Protein AF-A0A3D3RHJ3-F1 (afdb_monomer_lite)

Sequence (134 aa):
MNAINKADESCYGAPELVHPKVKPYLVIFLTLLGCLLLMTVGIYFKYAPHNPVTELETATARIPLGISTAQADALMVTPPDAISQTRGTLMNSMTLLSADNSQSAQQGSVQLYSLRTWHRGDRHATVVIDQSDK

Structure (mmCIF, N/CA/C/O backbone):
data_AF-A0A3D3RHJ3-F1
#
_entry.id   AF-A0A3D3RHJ3-F1
#
loop_
_atom_site.group_PDB
_atom_site.id
_atom_site.type_symbol
_atom_site.label_atom_id
_atom_site.label_alt_id
_atom_site.label_comp_id
_atom_site.label_asym_id
_atom_site.label_entity_id
_atom_site.label_seq_id
_atom_site.pdbx_PDB_ins_code
_atom_site.Cartn_x
_atom_site.Cartn_y
_atom_site.Cartn_z
_atom_site.occupancy
_atom_site.B_iso_or_equiv
_atom_site.auth_seq_id
_atom_site.auth_comp_id
_atom_site.auth_asym_id
_atom_site.auth_atom_id
_atom_site.pdbx_PDB_model_num
ATOM 1 N N . MET A 1 1 ? 73.331 -21.998 -78.680 1.00 41.34 1 MET A N 1
ATOM 2 C CA . MET A 1 1 ? 74.546 -21.487 -78.008 1.00 41.34 1 MET A CA 1
ATOM 3 C C . MET A 1 1 ? 74.476 -19.972 -77.953 1.00 41.34 1 MET A C 1
ATOM 5 O O . MET A 1 1 ? 74.686 -19.342 -78.976 1.00 41.34 1 MET A O 1
ATOM 9 N N . ASN A 1 2 ? 74.103 -19.401 -76.807 1.00 37.19 2 ASN A N 1
ATOM 10 C CA . ASN A 1 2 ? 74.873 -18.347 -76.140 1.00 37.19 2 ASN A CA 1
ATOM 11 C C . ASN A 1 2 ? 74.251 -17.999 -74.787 1.00 37.19 2 ASN A C 1
ATOM 13 O O . ASN A 1 2 ? 73.105 -18.334 -74.507 1.00 37.19 2 ASN A O 1
ATOM 17 N N . ALA A 1 3 ? 75.115 -17.476 -73.932 1.00 44.12 3 ALA A N 1
ATOM 18 C CA . ALA A 1 3 ? 75.223 -17.809 -72.530 1.00 44.12 3 ALA A CA 1
ATOM 19 C C . ALA A 1 3 ? 74.259 -17.086 -71.579 1.00 44.12 3 ALA A C 1
ATOM 21 O O . ALA A 1 3 ? 73.738 -16.007 -71.838 1.00 44.12 3 ALA A O 1
ATOM 22 N N . ILE A 1 4 ? 74.120 -17.750 -70.438 1.00 49.25 4 ILE A N 1
ATOM 23 C CA . ILE A 1 4 ? 73.509 -17.370 -69.169 1.00 49.25 4 ILE A CA 1
ATOM 24 C C . ILE A 1 4 ? 74.119 -16.057 -68.655 1.00 49.25 4 ILE A C 1
ATOM 26 O O . ILE A 1 4 ? 75.340 -15.946 -68.591 1.00 49.25 4 ILE A O 1
ATOM 30 N N . ASN A 1 5 ? 73.281 -15.123 -68.197 1.00 48.38 5 ASN A N 1
ATOM 31 C CA . ASN A 1 5 ? 73.651 -14.179 -67.143 1.00 48.38 5 ASN A CA 1
ATOM 32 C C . ASN A 1 5 ? 72.478 -13.946 -66.188 1.00 48.38 5 ASN A C 1
ATOM 34 O O . ASN A 1 5 ? 71.308 -13.986 -66.557 1.00 48.38 5 ASN A O 1
ATOM 38 N N . LYS A 1 6 ? 72.864 -13.817 -64.927 1.00 43.28 6 LYS A N 1
ATOM 39 C CA . LYS A 1 6 ? 72.134 -14.079 -63.695 1.00 43.28 6 LYS A CA 1
ATOM 40 C C . LYS A 1 6 ? 71.770 -12.755 -63.020 1.00 43.28 6 LYS A C 1
ATOM 42 O O . LYS A 1 6 ? 72.629 -11.891 -62.959 1.00 43.28 6 LYS A O 1
ATOM 47 N N . ALA A 1 7 ? 70.553 -12.729 -62.466 1.00 47.47 7 ALA A N 1
ATOM 48 C CA . ALA A 1 7 ? 70.038 -11.927 -61.347 1.00 47.47 7 ALA A CA 1
ATOM 49 C C . ALA A 1 7 ? 70.144 -10.393 -61.415 1.00 47.47 7 ALA A C 1
ATOM 51 O O . ALA A 1 7 ? 71.240 -9.855 -61.445 1.00 47.47 7 ALA A O 1
ATOM 52 N N . ASP A 1 8 ? 69.004 -9.711 -61.273 1.00 40.84 8 ASP A N 1
ATOM 53 C CA . ASP A 1 8 ? 68.811 -8.823 -60.121 1.00 40.84 8 ASP A CA 1
ATOM 54 C C . ASP A 1 8 ? 67.313 -8.574 -59.853 1.00 40.84 8 ASP A C 1
ATOM 56 O O . ASP A 1 8 ? 66.449 -8.850 -60.686 1.00 40.84 8 ASP A O 1
ATOM 60 N N . GLU A 1 9 ? 67.046 -8.170 -58.624 1.00 46.06 9 GLU A N 1
ATOM 61 C CA . GLU A 1 9 ? 65.832 -8.239 -57.828 1.00 46.06 9 GLU A CA 1
ATOM 62 C C . GLU A 1 9 ? 64.692 -7.282 -58.228 1.00 46.06 9 GLU A C 1
ATOM 64 O O . GLU A 1 9 ? 64.878 -6.290 -58.925 1.00 46.06 9 GLU A O 1
ATOM 69 N N . SER A 1 10 ? 63.534 -7.525 -57.594 1.00 43.97 10 SER A N 1
ATOM 70 C CA . SER A 1 10 ? 62.511 -6.524 -57.246 1.00 43.97 10 SER A CA 1
ATOM 71 C C . SER A 1 10 ? 61.616 -6.071 -58.412 1.00 43.97 10 SER A C 1
ATOM 73 O O . SER A 1 10 ? 62.052 -5.484 -59.389 1.00 43.97 10 SER A O 1
ATOM 75 N N . CYS A 1 11 ? 60.303 -6.302 -58.400 1.00 38.25 11 CYS A N 1
ATOM 76 C CA . CYS A 1 11 ? 59.383 -5.579 -57.528 1.00 38.25 11 CYS A CA 1
ATOM 77 C C . CYS A 1 11 ? 58.040 -6.326 -57.433 1.00 38.25 11 CYS A C 1
ATOM 79 O O . CYS A 1 11 ? 57.243 -6.308 -58.372 1.00 38.25 11 CYS A O 1
ATOM 81 N N . TYR A 1 12 ? 57.737 -6.913 -56.275 1.00 42.84 12 TYR A N 1
ATOM 82 C CA . TYR A 1 12 ? 56.345 -7.116 -55.869 1.00 42.84 12 TYR A CA 1
ATOM 83 C C . TYR A 1 12 ? 55.828 -5.776 -55.334 1.00 42.84 12 TYR A C 1
ATOM 85 O O . TYR A 1 12 ? 56.108 -5.399 -54.199 1.00 42.84 12 TYR A O 1
ATOM 93 N N . GLY A 1 13 ? 55.108 -5.027 -56.169 1.00 42.19 13 GLY A N 1
ATOM 94 C CA . GLY A 1 13 ? 54.378 -3.835 -55.743 1.00 42.19 13 GLY A CA 1
ATOM 95 C C . GLY A 1 13 ? 53.121 -4.234 -54.972 1.00 42.19 13 GLY A C 1
ATOM 96 O O . GLY A 1 13 ? 52.084 -4.503 -55.573 1.00 42.19 13 GLY A O 1
ATOM 97 N N . ALA A 1 14 ? 53.223 -4.302 -53.647 1.00 50.12 14 ALA A N 1
ATOM 98 C CA . ALA A 1 14 ? 52.081 -4.418 -52.746 1.00 50.12 14 ALA A CA 1
ATOM 99 C C . ALA A 1 14 ? 51.236 -3.127 -52.770 1.00 50.12 14 ALA A C 1
ATOM 101 O O . ALA A 1 14 ? 51.808 -2.034 -52.758 1.00 50.12 14 ALA A O 1
ATOM 102 N N . PRO A 1 15 ? 49.892 -3.194 -52.733 1.00 47.50 15 PRO A N 1
ATOM 103 C CA . PRO A 1 15 ? 49.072 -2.027 -52.462 1.00 47.50 15 PRO A CA 1
ATOM 104 C C . PRO A 1 15 ? 48.911 -1.874 -50.943 1.00 47.50 15 PRO A C 1
ATOM 106 O O . PRO A 1 15 ? 47.866 -2.195 -50.387 1.00 47.50 15 PRO A O 1
ATOM 109 N N . GLU A 1 16 ? 49.936 -1.383 -50.248 1.00 47.31 16 GLU A N 1
ATOM 110 C CA . GLU A 1 16 ? 49.770 -0.904 -48.869 1.00 47.31 16 GLU A CA 1
ATOM 111 C C . GLU A 1 16 ? 49.497 0.602 -48.870 1.00 47.31 16 GLU A C 1
ATOM 113 O O . GLU A 1 16 ? 50.361 1.437 -48.615 1.00 47.31 16 GLU A O 1
ATOM 118 N N . LEU A 1 17 ? 48.241 0.964 -49.132 1.00 50.31 17 LEU A N 1
ATOM 119 C CA . LEU A 1 17 ? 47.707 2.268 -48.737 1.00 50.31 17 LEU A CA 1
ATOM 120 C C . LEU A 1 17 ? 47.164 2.182 -47.307 1.00 50.31 17 LEU A C 1
ATOM 122 O O . LEU A 1 17 ? 45.974 2.363 -47.060 1.00 50.31 17 LEU A O 1
ATOM 126 N N . VAL A 1 18 ? 48.045 1.939 -46.336 1.00 50.28 18 VAL A N 1
ATOM 127 C CA . VAL A 1 18 ? 47.747 2.259 -44.935 1.00 50.28 18 VAL A CA 1
ATOM 128 C C . VAL A 1 18 ? 48.276 3.662 -44.677 1.00 50.28 18 VAL A C 1
ATOM 130 O O . VAL A 1 18 ? 49.422 3.877 -44.292 1.00 50.28 18 VAL A O 1
ATOM 133 N N . HIS A 1 19 ? 47.422 4.652 -44.939 1.00 48.44 19 HIS A N 1
ATOM 134 C CA . HIS A 1 19 ? 47.725 6.048 -44.656 1.00 48.44 19 HIS A CA 1
ATOM 135 C C . HIS A 1 19 ? 48.034 6.233 -43.152 1.00 48.44 19 HIS A C 1
ATOM 137 O O . HIS A 1 19 ? 47.158 6.017 -42.310 1.00 48.44 19 HIS A O 1
ATOM 143 N N . PRO A 1 20 ? 49.222 6.737 -42.768 1.00 51.09 20 PRO A N 1
ATOM 144 C CA . PRO A 1 20 ? 49.602 6.931 -41.363 1.00 51.09 20 PRO A CA 1
ATOM 145 C C . PRO A 1 20 ? 48.816 8.059 -40.665 1.00 51.09 20 PRO A C 1
ATOM 147 O O . PRO A 1 20 ? 48.983 8.297 -39.471 1.00 51.09 20 PRO A O 1
ATOM 150 N N . LYS A 1 21 ? 47.922 8.743 -41.390 1.00 54.81 21 LYS A N 1
ATOM 151 C CA . LYS A 1 21 ? 47.078 9.834 -40.890 1.00 54.81 21 LYS A CA 1
ATOM 152 C C . LYS A 1 21 ? 45.715 9.394 -40.354 1.00 54.81 21 LYS A C 1
ATOM 154 O O . LYS A 1 21 ? 44.989 10.253 -39.890 1.00 54.81 21 LYS A O 1
ATOM 159 N N . VAL A 1 22 ? 45.344 8.111 -40.373 1.00 59.97 22 VAL A N 1
ATOM 160 C CA . VAL A 1 22 ? 43.991 7.671 -39.952 1.00 59.97 22 VAL A CA 1
ATOM 161 C C . VAL A 1 22 ? 43.846 7.585 -38.424 1.00 59.97 22 VAL A C 1
ATOM 163 O O . VAL A 1 22 ? 42.787 7.891 -37.882 1.00 59.97 22 VAL A O 1
ATOM 166 N N . LYS A 1 23 ? 44.927 7.242 -37.709 1.00 61.47 23 LYS A N 1
ATOM 167 C CA . LYS A 1 23 ? 44.943 7.089 -36.241 1.00 61.47 23 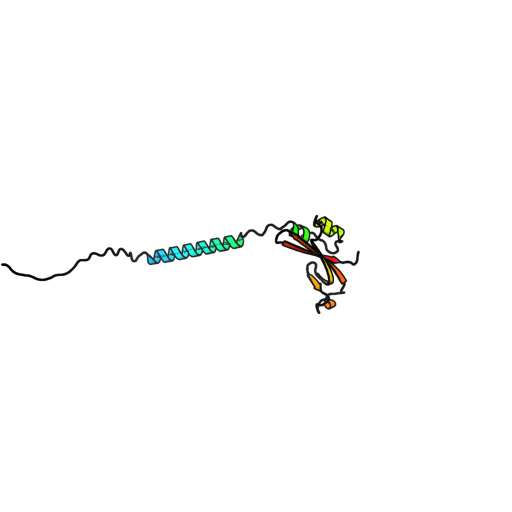LYS A CA 1
ATOM 168 C C . LYS A 1 23 ? 44.409 8.302 -35.458 1.00 61.47 23 LYS A C 1
ATOM 170 O O . LYS A 1 23 ? 43.557 8.084 -34.600 1.00 61.47 23 LYS A O 1
ATOM 175 N N . PRO A 1 24 ? 44.837 9.555 -35.718 1.00 71.19 24 PRO A N 1
ATOM 176 C CA . PRO A 1 24 ? 44.321 10.699 -34.965 1.00 71.19 24 PRO A CA 1
ATOM 177 C C . PRO A 1 24 ? 42.835 10.961 -35.244 1.00 71.19 24 PRO A C 1
ATOM 179 O O . PRO A 1 24 ? 42.083 11.237 -34.313 1.00 71.19 24 PRO A O 1
ATOM 182 N N . TYR A 1 25 ? 42.379 10.802 -36.491 1.00 78.12 25 TYR A N 1
ATOM 183 C CA . TYR A 1 25 ? 40.961 10.972 -36.826 1.00 78.12 25 TYR A CA 1
ATOM 184 C C . TYR A 1 25 ? 40.083 9.885 -36.206 1.00 78.12 25 TYR A C 1
ATOM 186 O O . TYR A 1 25 ? 38.970 10.180 -35.783 1.00 78.12 25 TYR A O 1
ATOM 194 N N . LEU A 1 26 ? 40.589 8.656 -36.092 1.00 79.38 26 LEU A N 1
ATOM 195 C CA . LEU A 1 26 ? 39.880 7.544 -35.461 1.00 79.38 26 LEU A CA 1
ATOM 196 C C . LEU A 1 26 ? 39.685 7.769 -33.953 1.00 79.38 26 LEU A C 1
ATOM 198 O O . LEU A 1 26 ? 38.604 7.507 -33.432 1.00 79.38 26 LEU A O 1
ATOM 202 N N . VAL A 1 27 ? 40.685 8.332 -33.266 1.00 81.31 27 VAL A N 1
ATOM 203 C CA . VAL A 1 27 ? 40.570 8.724 -31.849 1.00 81.31 27 VAL A CA 1
ATOM 204 C C . VAL A 1 27 ? 39.553 9.853 -31.666 1.00 81.31 27 VAL A C 1
ATOM 206 O O . VAL A 1 27 ? 38.728 9.795 -30.752 1.00 81.31 27 VAL A O 1
ATOM 209 N N . ILE A 1 28 ? 39.558 10.852 -32.552 1.00 83.69 28 ILE A N 1
ATOM 210 C CA . ILE A 1 28 ? 38.577 11.947 -32.522 1.00 83.69 28 ILE A CA 1
ATOM 211 C C . ILE A 1 28 ? 37.162 11.402 -32.750 1.00 83.69 28 ILE A C 1
ATOM 213 O O . ILE A 1 28 ? 36.254 11.733 -31.990 1.00 83.69 28 ILE A O 1
ATOM 217 N N . PHE A 1 29 ? 36.979 10.515 -33.731 1.00 86.75 29 PHE A N 1
ATOM 218 C CA . PHE A 1 29 ? 35.689 9.880 -34.005 1.00 86.75 29 PHE A CA 1
ATOM 219 C C . PHE A 1 29 ? 35.179 9.059 -32.820 1.00 86.75 29 PHE A C 1
ATOM 221 O O . PHE A 1 29 ? 34.016 9.193 -32.449 1.00 86.75 29 PHE A O 1
ATOM 228 N N . LEU A 1 30 ? 36.039 8.252 -32.193 1.00 85.62 30 LEU A N 1
ATOM 229 C CA . LEU A 1 30 ? 35.682 7.470 -31.005 1.00 85.62 30 LEU A CA 1
ATOM 230 C C . LEU A 1 30 ? 35.299 8.363 -29.824 1.00 85.62 30 LEU A C 1
ATOM 232 O O . LEU A 1 30 ? 34.328 8.076 -29.129 1.00 85.62 30 LEU A O 1
ATOM 236 N N . THR A 1 31 ? 36.028 9.460 -29.621 1.00 87.19 31 THR A N 1
ATOM 237 C CA . THR A 1 31 ? 35.740 10.413 -28.540 1.00 87.19 31 THR A CA 1
ATOM 238 C C . THR A 1 31 ? 34.403 11.113 -28.773 1.00 87.19 31 THR A C 1
ATOM 240 O O . THR A 1 31 ? 33.587 11.207 -27.858 1.00 87.19 31 THR A O 1
ATOM 243 N N . LEU A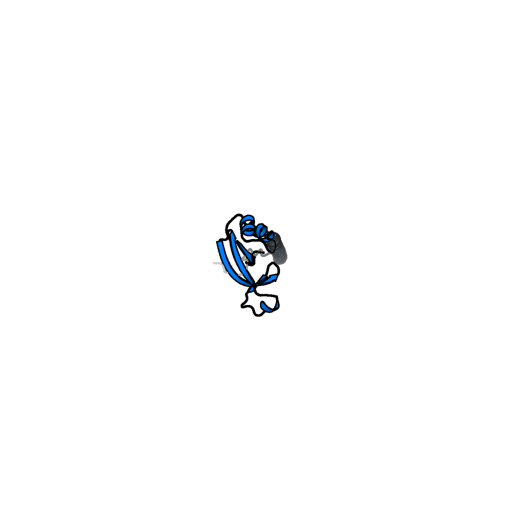 1 32 ? 34.139 11.556 -30.006 1.00 90.94 32 LEU A N 1
ATOM 244 C CA . LEU A 1 32 ? 32.863 12.166 -30.378 1.00 90.94 32 LEU A CA 1
ATOM 245 C C . LEU A 1 32 ? 31.704 11.181 -30.236 1.00 90.94 32 LEU A C 1
ATOM 247 O O . LEU A 1 32 ? 30.681 11.541 -29.662 1.00 90.94 32 LEU A O 1
ATOM 251 N N . LEU A 1 33 ? 31.873 9.938 -30.695 1.00 92.06 33 LEU A N 1
ATOM 252 C CA . LEU A 1 33 ? 30.863 8.889 -30.567 1.00 92.06 33 LEU A CA 1
ATOM 253 C C . LEU A 1 33 ? 30.577 8.562 -29.095 1.00 92.06 33 LEU A C 1
ATOM 255 O O . LEU A 1 33 ? 29.417 8.441 -28.710 1.00 92.06 33 LEU A O 1
ATOM 259 N N . GLY A 1 34 ? 31.620 8.477 -28.264 1.00 91.06 34 GLY A N 1
ATOM 260 C CA . GLY A 1 34 ? 31.496 8.274 -26.822 1.00 91.06 34 GLY A CA 1
ATOM 261 C C . GLY A 1 34 ? 30.756 9.420 -26.133 1.00 91.06 34 GLY A C 1
ATOM 262 O O . GLY A 1 34 ? 29.814 9.175 -25.384 1.00 91.06 34 GLY A O 1
ATOM 263 N N . CYS A 1 35 ? 31.111 10.673 -26.436 1.00 91.25 35 CYS A N 1
ATOM 264 C CA . CYS A 1 35 ? 30.385 11.845 -25.938 1.00 91.25 35 CYS A CA 1
ATOM 265 C C . CYS A 1 35 ? 28.917 11.842 -26.378 1.00 91.25 35 CYS A C 1
ATOM 267 O O . CYS A 1 35 ? 28.037 12.147 -25.574 1.00 91.25 35 CYS A O 1
ATOM 269 N N . LEU A 1 36 ? 28.642 11.477 -27.632 1.00 92.19 36 LEU A N 1
ATOM 270 C CA . LEU A 1 36 ? 27.282 11.426 -28.159 1.00 92.19 36 LEU A CA 1
ATOM 271 C C . LEU A 1 36 ? 26.456 10.359 -27.432 1.00 92.19 36 LEU A C 1
ATOM 273 O O . LEU A 1 36 ? 25.353 10.652 -26.984 1.00 92.19 36 LEU A O 1
ATOM 277 N N . LEU A 1 37 ? 27.023 9.166 -27.226 1.00 90.94 37 LEU A N 1
ATOM 278 C CA . LEU A 1 37 ? 26.395 8.089 -26.457 1.00 90.94 37 LEU A CA 1
ATOM 279 C C . LEU A 1 37 ? 26.126 8.502 -25.010 1.00 90.94 37 LEU A C 1
ATOM 281 O O . LEU A 1 37 ? 25.024 8.282 -24.518 1.00 90.94 37 LEU A O 1
ATOM 285 N N . LEU A 1 38 ? 27.091 9.133 -24.336 1.00 89.50 38 LEU A N 1
ATOM 286 C CA . LEU A 1 38 ? 26.909 9.608 -22.961 1.00 89.50 38 LEU A CA 1
ATOM 287 C C . LEU A 1 38 ? 25.806 10.666 -22.865 1.00 89.50 38 LEU A C 1
ATOM 289 O O . LEU A 1 38 ? 24.996 10.615 -21.941 1.00 89.50 38 LEU A O 1
ATOM 293 N N . MET A 1 39 ? 25.725 11.582 -23.833 1.00 88.81 39 MET A N 1
ATOM 294 C CA . MET A 1 39 ? 24.637 12.558 -23.914 1.00 88.81 39 MET A CA 1
ATOM 295 C C . MET A 1 39 ? 23.294 11.873 -24.162 1.00 88.81 39 MET A C 1
ATOM 297 O O . MET A 1 39 ? 22.328 12.176 -23.468 1.00 88.81 39 MET A O 1
ATOM 301 N N . THR A 1 40 ? 23.220 10.915 -25.089 1.00 84.50 40 THR A N 1
ATOM 302 C CA . THR A 1 40 ? 21.995 10.148 -25.353 1.00 84.50 40 THR A CA 1
ATOM 303 C C . THR A 1 40 ? 21.551 9.360 -24.127 1.00 84.50 40 THR A C 1
ATOM 305 O O . THR A 1 40 ? 20.371 9.392 -23.802 1.00 84.50 40 THR A O 1
ATOM 308 N N . VAL A 1 41 ? 22.468 8.708 -23.411 1.00 83.75 41 VAL A N 1
ATOM 309 C CA . VAL A 1 41 ? 22.168 7.981 -22.170 1.00 83.75 41 VAL A CA 1
ATOM 310 C C . VAL A 1 41 ? 21.723 8.953 -21.078 1.00 83.75 41 VAL A C 1
ATOM 312 O O . VAL A 1 41 ? 20.700 8.719 -20.444 1.00 83.75 41 VAL A O 1
ATOM 315 N N . GLY A 1 42 ? 22.417 10.076 -20.889 1.00 81.31 42 GLY A N 1
ATOM 316 C CA . GLY A 1 42 ? 22.041 11.094 -19.903 1.00 81.31 42 GLY A CA 1
ATOM 317 C C . GLY A 1 42 ? 20.666 11.709 -20.177 1.00 81.31 42 GLY A C 1
ATOM 318 O O . GLY A 1 42 ? 19.864 11.871 -19.259 1.00 81.31 42 GLY A O 1
ATOM 319 N N . ILE A 1 43 ? 20.359 11.991 -21.445 1.00 81.12 43 ILE A N 1
ATOM 320 C CA . ILE A 1 43 ? 19.035 12.433 -21.894 1.00 81.12 43 ILE A CA 1
ATOM 321 C C . ILE A 1 43 ? 18.024 11.306 -21.675 1.00 81.12 43 ILE A C 1
ATOM 323 O O . ILE A 1 43 ? 16.987 11.544 -21.074 1.00 81.12 43 ILE A O 1
ATOM 327 N N . TYR A 1 44 ? 18.320 10.071 -22.066 1.00 77.62 44 TYR A N 1
ATOM 328 C CA . TYR A 1 44 ? 17.408 8.947 -21.874 1.00 77.62 44 TYR A CA 1
ATOM 329 C C . TYR A 1 44 ? 17.095 8.693 -20.399 1.00 77.62 44 TYR A C 1
ATOM 331 O O . TYR A 1 44 ? 15.955 8.410 -20.084 1.00 77.62 44 TYR A O 1
ATOM 339 N N . PHE A 1 45 ? 18.050 8.844 -19.480 1.00 71.06 45 PHE A N 1
ATOM 340 C CA . PHE A 1 45 ? 17.786 8.728 -18.043 1.00 71.06 45 PHE A CA 1
ATOM 341 C C . PHE A 1 45 ? 17.022 9.932 -17.482 1.00 71.06 45 PHE A C 1
ATOM 343 O O . PHE A 1 45 ? 16.153 9.761 -16.633 1.00 71.06 45 PHE A O 1
ATOM 350 N N . LYS A 1 46 ? 17.319 11.150 -17.949 1.00 67.38 46 LYS A N 1
ATOM 351 C CA . LYS A 1 46 ? 16.648 12.374 -17.483 1.00 67.38 46 LYS A CA 1
ATOM 352 C C . LYS A 1 46 ? 15.218 12.507 -18.015 1.00 67.38 46 LYS A C 1
ATOM 354 O O . LYS A 1 46 ? 14.352 13.027 -17.320 1.00 67.38 46 LYS A O 1
ATOM 359 N N . TYR A 1 47 ? 14.998 12.061 -19.246 1.00 62.03 47 TYR A N 1
ATOM 360 C CA . TYR A 1 47 ? 13.715 12.054 -19.945 1.00 62.03 47 TYR A CA 1
ATOM 361 C C . TYR A 1 47 ? 13.095 10.660 -20.005 1.00 62.03 47 TYR A C 1
ATOM 363 O O . TYR A 1 47 ? 12.075 10.492 -20.675 1.00 62.03 47 TYR A O 1
ATOM 371 N N . ALA A 1 48 ? 13.674 9.675 -19.304 1.00 56.06 48 ALA A N 1
ATOM 372 C CA . ALA A 1 48 ? 12.991 8.426 -19.006 1.00 56.06 48 ALA A CA 1
ATOM 373 C C . ALA A 1 48 ? 11.647 8.861 -18.438 1.00 56.06 48 ALA A C 1
ATOM 375 O O . ALA A 1 48 ? 11.649 9.666 -17.495 1.00 56.06 48 ALA A O 1
ATOM 376 N N . PRO A 1 49 ? 10.529 8.461 -19.067 1.00 51.84 49 PRO A N 1
ATOM 377 C CA . PRO A 1 49 ? 9.235 8.993 -18.709 1.00 51.84 49 PRO A CA 1
ATOM 378 C C . PRO A 1 49 ? 9.100 8.805 -17.207 1.00 51.84 49 PRO A C 1
ATOM 380 O O . PRO A 1 49 ? 9.159 7.679 -16.711 1.00 51.84 49 PRO A O 1
ATOM 383 N N . HIS A 1 50 ? 9.000 9.921 -16.476 1.00 55.19 50 HIS A N 1
ATOM 384 C CA . HIS A 1 50 ? 8.411 9.887 -15.151 1.00 55.19 50 HIS A CA 1
ATOM 385 C C . HIS A 1 50 ? 7.134 9.092 -15.358 1.00 55.19 50 HIS A C 1
ATOM 387 O O . HIS A 1 50 ? 6.286 9.530 -16.139 1.00 55.19 50 HIS A O 1
ATOM 393 N N . ASN A 1 51 ? 7.087 7.874 -14.806 1.00 57.16 51 ASN A N 1
ATOM 394 C CA . ASN A 1 51 ? 5.926 7.010 -14.950 1.00 57.16 51 ASN A CA 1
ATOM 395 C C . ASN A 1 51 ? 4.715 7.902 -14.674 1.00 57.16 51 ASN A C 1
ATOM 397 O O . ASN A 1 51 ? 4.738 8.593 -13.649 1.00 57.16 51 ASN A O 1
ATOM 401 N N . PRO A 1 52 ? 3.756 8.006 -15.612 1.00 59.56 52 PRO A N 1
ATOM 402 C CA . PRO A 1 52 ? 2.633 8.907 -15.426 1.00 59.56 52 PRO A CA 1
ATOM 403 C C . PRO A 1 52 ? 2.033 8.578 -14.066 1.00 59.56 52 PRO A C 1
ATOM 405 O O . PRO A 1 52 ? 1.783 7.401 -13.801 1.00 59.56 52 PRO A O 1
ATOM 408 N N . VAL A 1 53 ? 1.907 9.593 -13.199 1.00 58.06 53 VAL A N 1
ATOM 409 C CA . VAL A 1 53 ? 1.368 9.418 -11.847 1.00 58.06 53 VAL A CA 1
ATOM 410 C C . VAL A 1 53 ? 0.058 8.676 -12.013 1.00 58.06 53 VAL A C 1
ATOM 412 O O . VAL A 1 53 ? -0.873 9.174 -12.651 1.00 58.06 53 VAL A O 1
ATOM 415 N N . THR A 1 54 ? 0.040 7.436 -11.548 1.00 69.00 54 THR A N 1
ATOM 416 C CA . THR A 1 54 ? -1.079 6.551 -11.844 1.00 69.00 54 THR A CA 1
ATOM 417 C C . THR A 1 54 ? -2.310 7.051 -11.093 1.00 69.00 54 THR A C 1
ATOM 419 O O . THR A 1 54 ? -2.200 7.729 -10.065 1.00 69.00 54 THR A O 1
ATOM 422 N N . GLU A 1 55 ? -3.507 6.734 -11.589 1.00 74.06 55 GLU A N 1
ATOM 423 C CA . GLU A 1 55 ? -4.749 7.108 -10.897 1.00 74.06 55 GLU A CA 1
ATOM 424 C C . GLU A 1 55 ? -4.742 6.621 -9.439 1.00 74.06 55 GLU A C 1
ATOM 426 O O . GLU A 1 55 ? -5.206 7.327 -8.547 1.00 74.06 55 GLU A O 1
ATOM 431 N N . LEU A 1 56 ? -4.114 5.465 -9.189 1.00 75.50 56 LEU A N 1
ATOM 432 C CA . LEU A 1 56 ? -3.949 4.889 -7.859 1.00 75.50 56 LEU A CA 1
ATOM 433 C C . LEU A 1 56 ? -3.037 5.729 -6.949 1.00 75.50 56 LEU A C 1
ATOM 435 O O . LEU A 1 56 ? -3.376 5.965 -5.790 1.00 75.50 56 LEU A O 1
ATOM 439 N N . GLU A 1 57 ? -1.905 6.214 -7.460 1.00 75.00 57 GLU A N 1
ATOM 440 C CA . GLU A 1 57 ? -0.997 7.096 -6.710 1.00 75.00 57 GLU A CA 1
ATOM 441 C C . GLU A 1 57 ? -1.670 8.440 -6.400 1.00 75.00 57 GLU A C 1
ATOM 443 O O . GLU A 1 57 ? -1.568 8.945 -5.282 1.00 75.00 57 GLU A O 1
ATOM 448 N N . THR A 1 58 ? -2.432 8.984 -7.354 1.00 77.12 58 THR A N 1
ATOM 449 C CA . THR A 1 58 ? -3.183 10.234 -7.160 1.00 77.12 58 THR A CA 1
ATOM 450 C C . THR A 1 58 ? -4.297 10.075 -6.126 1.00 77.12 58 THR A C 1
ATOM 452 O O . THR A 1 58 ? -4.481 10.956 -5.286 1.00 77.12 58 THR A O 1
ATOM 455 N N . ALA A 1 59 ? -5.041 8.967 -6.171 1.00 77.75 59 ALA A N 1
ATOM 456 C CA . ALA A 1 59 ? -6.100 8.680 -5.208 1.00 77.75 59 ALA A CA 1
ATOM 457 C C . ALA A 1 59 ? -5.525 8.478 -3.800 1.00 77.75 59 ALA A C 1
ATOM 459 O O . ALA A 1 59 ? -6.000 9.099 -2.852 1.00 77.75 59 ALA A O 1
ATOM 460 N N . THR A 1 60 ? -4.437 7.713 -3.678 1.00 78.56 60 THR A N 1
ATOM 461 C CA . THR A 1 60 ? -3.770 7.458 -2.392 1.00 78.56 60 THR A CA 1
ATOM 462 C C . THR A 1 60 ? -3.214 8.744 -1.776 1.00 78.56 60 THR A C 1
ATOM 464 O O . THR A 1 60 ? -3.379 8.976 -0.582 1.00 78.56 60 THR A O 1
ATOM 467 N N . ALA A 1 61 ? -2.626 9.632 -2.584 1.00 77.56 61 ALA A N 1
ATOM 468 C CA . ALA A 1 61 ? -2.101 10.916 -2.112 1.00 77.56 61 ALA A CA 1
ATOM 469 C C . ALA A 1 61 ? -3.184 11.877 -1.586 1.00 77.56 61 ALA A C 1
ATOM 471 O O . ALA A 1 61 ? -2.873 12.815 -0.854 1.00 77.56 61 ALA A O 1
ATOM 472 N N . ARG A 1 62 ? -4.452 11.667 -1.962 1.00 79.56 62 ARG A N 1
ATOM 473 C CA . ARG A 1 62 ? -5.591 12.481 -1.514 1.00 79.56 62 ARG A CA 1
ATOM 474 C C . ARG A 1 62 ? -6.240 11.960 -0.237 1.00 79.56 62 ARG A C 1
ATOM 476 O O . ARG A 1 62 ? -7.178 12.595 0.237 1.00 79.56 62 ARG A O 1
ATOM 483 N N . ILE A 1 63 ? -5.777 10.837 0.308 1.00 79.94 63 ILE A N 1
ATOM 484 C CA . ILE A 1 63 ? -6.349 10.258 1.520 1.00 79.94 63 ILE A CA 1
ATOM 485 C C . ILE A 1 63 ? -5.903 11.081 2.737 1.00 79.94 63 ILE A C 1
ATOM 487 O O . ILE A 1 63 ? -4.711 11.105 3.052 1.00 79.94 63 ILE A O 1
ATOM 491 N N . PRO A 1 64 ? -6.828 11.764 3.436 1.00 74.94 64 PRO A N 1
ATOM 492 C CA . PRO A 1 64 ? -6.511 12.434 4.684 1.00 74.94 64 PRO A CA 1
ATOM 493 C C . PRO A 1 64 ? -6.269 11.418 5.804 1.00 74.94 64 PRO A C 1
ATOM 495 O O . PRO A 1 64 ? -6.792 10.301 5.801 1.00 74.94 64 PRO A O 1
ATOM 498 N N . LEU A 1 65 ? -5.508 11.842 6.812 1.00 72.88 65 LEU A N 1
ATOM 499 C CA . LEU A 1 65 ? -5.386 11.093 8.059 1.00 72.88 65 LEU A CA 1
ATOM 500 C C . LEU A 1 65 ? -6.741 11.018 8.763 1.00 72.88 65 LEU A C 1
ATOM 502 O O . LEU A 1 65 ? -7.456 12.015 8.830 1.00 72.88 65 LEU A O 1
ATOM 506 N N . GLY A 1 66 ? -7.068 9.841 9.298 1.00 73.38 66 GLY A N 1
ATOM 507 C CA . GLY A 1 66 ? -8.350 9.604 9.967 1.00 73.38 66 GLY A CA 1
ATOM 508 C C . GLY A 1 66 ? -9.532 9.418 9.011 1.00 73.38 66 GLY A C 1
ATOM 509 O O . GLY A 1 66 ? -10.672 9.583 9.428 1.00 73.38 66 GLY A O 1
ATOM 510 N N . ILE A 1 67 ? -9.290 9.098 7.734 1.00 80.44 67 ILE A N 1
ATOM 511 C CA . ILE A 1 67 ? -10.368 8.716 6.816 1.00 80.44 67 ILE A CA 1
ATOM 512 C C . ILE A 1 67 ? -11.107 7.476 7.340 1.00 80.44 67 ILE A C 1
ATOM 514 O O . ILE A 1 67 ? -10.482 6.536 7.834 1.00 80.44 67 ILE A O 1
ATOM 518 N N . SER A 1 68 ? -12.430 7.438 7.185 1.00 82.69 68 SER A N 1
ATOM 519 C CA . SER A 1 68 ? -13.192 6.226 7.482 1.00 82.69 68 SER A CA 1
ATOM 520 C C . SER A 1 68 ? -13.055 5.188 6.366 1.00 82.69 68 SER A C 1
ATOM 522 O O . SER A 1 68 ? -12.745 5.501 5.214 1.00 82.69 68 SER A O 1
ATOM 524 N N . THR A 1 69 ? -13.349 3.931 6.686 1.00 83.06 69 THR A N 1
ATOM 525 C CA . THR A 1 69 ? -13.348 2.820 5.720 1.00 83.06 69 THR A CA 1
ATOM 526 C C . THR A 1 69 ? -14.201 3.114 4.484 1.00 83.06 69 THR A C 1
ATOM 528 O O . THR A 1 69 ? -13.724 2.989 3.358 1.00 83.06 69 THR A O 1
ATOM 531 N N . ALA A 1 70 ? -15.435 3.579 4.687 1.00 82.31 70 ALA A N 1
ATOM 532 C CA . ALA A 1 70 ? -16.363 3.899 3.606 1.00 82.31 70 ALA A CA 1
ATOM 533 C C . ALA A 1 70 ? -15.883 5.072 2.735 1.00 82.31 70 ALA A C 1
ATOM 535 O O . ALA A 1 70 ? -16.061 5.054 1.518 1.00 82.31 70 ALA A O 1
ATOM 536 N N . GLN A 1 71 ? -15.257 6.086 3.340 1.00 82.69 71 GLN A N 1
ATOM 537 C CA . GLN A 1 71 ? -14.713 7.222 2.597 1.00 82.69 71 GLN A CA 1
ATOM 538 C C . GLN A 1 71 ? -13.493 6.820 1.762 1.00 82.69 71 GLN A C 1
ATOM 540 O O . GLN A 1 71 ? -13.367 7.267 0.623 1.00 82.69 71 GLN A O 1
ATOM 545 N N . ALA A 1 72 ? -12.619 5.963 2.297 1.00 83.31 72 ALA A N 1
ATOM 546 C CA . ALA A 1 72 ? -11.462 5.458 1.562 1.00 83.31 72 ALA A CA 1
ATOM 547 C C . ALA A 1 72 ? -11.898 4.622 0.351 1.00 83.31 72 ALA A C 1
ATOM 549 O O . ALA A 1 72 ? -11.393 4.829 -0.752 1.00 83.31 72 ALA A O 1
ATOM 550 N N . ASP A 1 73 ? -12.891 3.748 0.528 1.00 82.12 73 ASP A N 1
ATOM 551 C CA . ASP A 1 73 ? -13.438 2.940 -0.568 1.00 82.12 73 ASP A CA 1
ATOM 552 C C . ASP A 1 73 ? -14.108 3.818 -1.637 1.00 82.12 73 ASP A C 1
ATOM 554 O O . ASP A 1 73 ? -13.920 3.593 -2.833 1.00 82.12 73 ASP A O 1
ATOM 558 N N . ALA A 1 74 ? -14.839 4.861 -1.222 1.00 84.31 74 ALA A N 1
ATOM 559 C CA . ALA A 1 74 ? -15.450 5.819 -2.141 1.00 84.31 74 ALA A CA 1
ATOM 560 C C . ALA A 1 74 ? -14.404 6.617 -2.940 1.00 84.31 74 ALA A C 1
ATOM 562 O O . ALA A 1 74 ? -14.598 6.858 -4.131 1.00 84.31 74 ALA A O 1
ATOM 563 N N . LEU A 1 75 ? -13.286 7.000 -2.313 1.00 85.06 75 LEU A N 1
ATOM 564 C CA . LEU A 1 75 ? -12.202 7.731 -2.976 1.00 85.06 75 LEU A CA 1
ATOM 565 C C . LEU A 1 75 ? -11.441 6.854 -3.979 1.00 85.06 75 LEU A C 1
ATOM 567 O O . LEU A 1 75 ? -11.051 7.331 -5.043 1.00 85.06 75 LEU A O 1
ATOM 571 N N . MET A 1 76 ? -11.243 5.578 -3.648 1.00 82.56 76 MET A N 1
ATOM 572 C CA . MET A 1 76 ? -10.542 4.617 -4.506 1.00 82.56 76 MET A CA 1
ATOM 573 C C . MET A 1 76 ? -11.432 4.075 -5.636 1.00 82.56 76 MET A C 1
ATOM 575 O O . MET A 1 76 ? -10.927 3.401 -6.536 1.00 82.56 76 MET A O 1
ATOM 579 N N . VAL A 1 77 ? -12.742 4.373 -5.608 1.00 82.94 77 VAL A N 1
ATOM 580 C CA . VAL A 1 77 ? -13.786 4.013 -6.598 1.00 82.94 77 VAL A CA 1
ATOM 581 C C . VAL A 1 77 ? -14.010 2.500 -6.757 1.00 82.94 77 VAL A C 1
ATOM 583 O O . VAL A 1 77 ? -15.019 2.062 -7.306 1.00 82.94 77 VAL A O 1
ATOM 586 N N . THR A 1 78 ? -13.110 1.672 -6.234 1.00 82.94 78 THR A N 1
ATOM 587 C CA . THR A 1 78 ? -13.199 0.214 -6.228 1.00 82.94 78 THR A CA 1
ATOM 588 C C . THR A 1 78 ? -12.928 -0.344 -4.841 1.00 82.94 78 THR A C 1
ATOM 590 O O . THR A 1 78 ? -12.134 0.244 -4.099 1.00 82.94 78 THR A O 1
ATOM 593 N N . PRO A 1 79 ? -13.510 -1.507 -4.506 1.00 85.06 79 PRO A N 1
ATOM 594 C CA . PRO A 1 79 ? -13.192 -2.191 -3.262 1.00 85.06 79 PRO A CA 1
ATOM 595 C C . PRO A 1 79 ? -11.705 -2.587 -3.206 1.00 85.06 79 PRO A C 1
ATOM 597 O O . PRO A 1 79 ? -11.080 -2.752 -4.259 1.00 85.06 79 PRO A O 1
ATOM 600 N N . PRO A 1 80 ? -11.132 -2.728 -1.999 1.00 89.12 80 PRO A N 1
ATOM 601 C CA . PRO A 1 80 ? -9.777 -3.238 -1.821 1.00 89.12 80 PRO A CA 1
ATOM 602 C C . PRO A 1 80 ? -9.686 -4.714 -2.219 1.00 89.12 80 PRO A C 1
ATOM 604 O O . PRO A 1 80 ? -10.606 -5.492 -1.968 1.00 89.12 80 PRO A O 1
ATOM 607 N N . ASP A 1 81 ? -8.548 -5.109 -2.784 1.00 91.00 81 ASP A N 1
ATOM 608 C CA . ASP A 1 81 ? -8.267 -6.498 -3.167 1.00 91.00 81 ASP A CA 1
ATOM 609 C C . ASP A 1 81 ? -7.887 -7.360 -1.961 1.00 91.00 81 ASP A C 1
ATOM 611 O O . ASP A 1 81 ? -8.151 -8.560 -1.931 1.00 91.00 81 ASP A O 1
ATOM 615 N N . ALA A 1 82 ? -7.257 -6.750 -0.956 1.00 91.06 82 ALA A N 1
ATOM 616 C CA . ALA A 1 82 ? -6.899 -7.418 0.284 1.00 91.06 82 ALA A CA 1
ATOM 617 C C . ALA A 1 82 ? -7.190 -6.526 1.488 1.00 91.06 82 ALA A C 1
ATOM 619 O O . ALA A 1 82 ? -6.947 -5.318 1.471 1.00 91.06 82 ALA A O 1
ATOM 620 N N . ILE A 1 83 ? -7.686 -7.151 2.553 1.00 91.62 83 ILE A N 1
ATOM 621 C CA . ILE A 1 83 ? -7.899 -6.513 3.847 1.00 91.62 83 ILE A CA 1
ATOM 622 C C . ILE A 1 83 ? -7.201 -7.365 4.899 1.00 91.62 83 ILE A C 1
ATOM 624 O O . ILE A 1 83 ? -7.435 -8.571 4.986 1.00 91.62 83 ILE A O 1
ATOM 628 N N . SER A 1 84 ? -6.361 -6.737 5.710 1.00 91.69 84 SER A N 1
ATOM 629 C CA . SER A 1 84 ? -5.741 -7.369 6.869 1.00 91.69 84 SER A CA 1
ATOM 630 C C . SER A 1 84 ? -5.845 -6.462 8.087 1.00 91.69 84 SER A C 1
ATOM 632 O O . SER A 1 84 ? -6.122 -5.266 7.987 1.00 91.69 84 SER A O 1
ATOM 634 N N . GLN A 1 85 ? -5.670 -7.049 9.263 1.00 91.75 85 GLN A N 1
ATOM 635 C CA . GLN A 1 85 ? -5.649 -6.313 10.517 1.00 91.75 85 GLN A CA 1
ATOM 636 C C . GLN A 1 85 ? -4.240 -6.359 11.082 1.00 91.75 85 GLN A C 1
ATOM 638 O O . GLN A 1 85 ? -3.601 -7.412 11.074 1.00 91.75 85 GLN A O 1
ATOM 643 N N . THR A 1 86 ? -3.771 -5.230 11.598 1.00 91.06 86 THR A N 1
ATOM 644 C CA . THR A 1 86 ? -2.528 -5.193 12.360 1.00 91.06 86 THR A CA 1
ATOM 645 C C . THR A 1 86 ? -2.681 -4.343 13.600 1.00 91.06 86 THR A C 1
ATOM 647 O O . THR A 1 86 ? -3.484 -3.411 13.648 1.00 91.06 86 THR A O 1
ATOM 650 N N . ARG A 1 87 ? -1.874 -4.654 14.607 1.00 90.88 87 ARG A N 1
ATOM 651 C CA . ARG A 1 87 ? -1.715 -3.801 15.778 1.00 90.88 87 ARG A CA 1
ATOM 652 C C . ARG A 1 87 ? -0.389 -3.086 15.646 1.00 90.88 87 ARG A C 1
ATOM 654 O O . ARG A 1 87 ? 0.608 -3.716 15.312 1.00 90.88 87 ARG A O 1
ATOM 661 N N . GLY A 1 88 ? -0.375 -1.792 15.909 1.00 91.75 88 GLY A N 1
ATOM 662 C CA . GLY A 1 88 ? 0.836 -1.005 15.763 1.00 91.75 88 GLY A CA 1
ATOM 663 C C . GLY A 1 88 ? 0.683 0.418 16.258 1.00 91.75 88 GLY A C 1
ATOM 664 O O . GLY A 1 88 ? -0.361 0.794 16.784 1.00 91.75 88 GLY A O 1
ATOM 665 N N . THR A 1 89 ? 1.724 1.208 16.064 1.00 90.38 89 THR A N 1
ATOM 666 C CA . THR A 1 89 ? 1.738 2.637 16.347 1.00 90.38 89 THR A CA 1
ATOM 667 C C . THR A 1 89 ? 2.024 3.389 15.056 1.00 90.38 89 THR A C 1
ATOM 669 O O . THR A 1 89 ? 2.994 3.098 14.352 1.00 90.38 89 THR A O 1
ATOM 672 N N . LEU A 1 90 ? 1.177 4.365 14.733 1.00 86.69 90 LEU A N 1
AT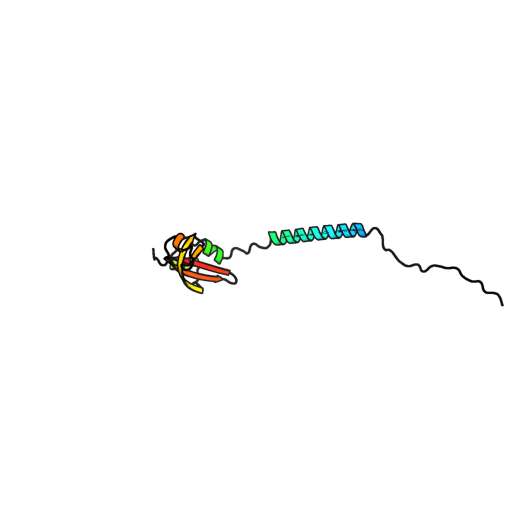OM 673 C CA . LEU A 1 90 ? 1.368 5.218 13.567 1.00 86.69 90 LEU A CA 1
ATOM 674 C C . LEU A 1 90 ? 2.438 6.263 13.897 1.00 86.69 90 LEU A C 1
ATOM 676 O O . LEU A 1 90 ? 2.216 7.150 14.716 1.00 86.69 90 LEU A O 1
ATOM 680 N N . MET A 1 91 ? 3.621 6.121 13.302 1.00 85.94 91 MET A N 1
ATOM 681 C CA . MET A 1 91 ? 4.751 7.021 13.553 1.00 85.94 91 MET A CA 1
ATOM 682 C C . MET A 1 91 ? 4.604 8.324 12.760 1.00 85.94 91 MET A C 1
ATOM 684 O O . MET A 1 91 ? 4.973 9.396 13.228 1.00 85.94 91 MET A O 1
ATOM 688 N N . ASN A 1 92 ? 4.075 8.228 11.540 1.00 84.12 92 ASN A N 1
ATOM 689 C CA . ASN A 1 92 ? 3.732 9.359 10.682 1.00 84.12 92 ASN A CA 1
ATOM 690 C C . ASN A 1 92 ? 2.667 8.927 9.659 1.00 84.12 92 ASN A C 1
ATOM 692 O O . ASN A 1 92 ? 2.265 7.765 9.628 1.00 84.12 92 ASN A O 1
ATOM 696 N N . SER A 1 93 ? 2.248 9.846 8.785 1.00 78.56 93 S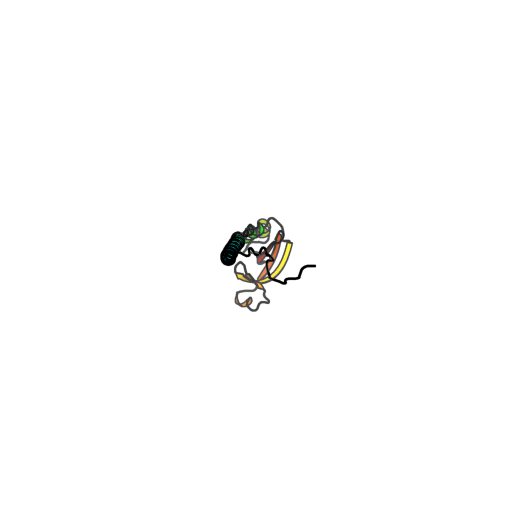ER A N 1
ATOM 697 C CA . SER A 1 93 ? 1.197 9.607 7.786 1.00 78.56 93 SER A CA 1
ATOM 698 C C . SER A 1 93 ? 1.467 8.478 6.788 1.00 78.56 93 SER A C 1
ATOM 700 O O . SER A 1 93 ? 0.533 8.006 6.149 1.00 78.56 93 SER A O 1
ATOM 702 N N . MET A 1 94 ? 2.719 8.047 6.641 1.00 82.88 94 MET A N 1
ATOM 703 C CA . MET A 1 94 ? 3.144 7.026 5.681 1.00 82.88 94 MET A CA 1
ATOM 704 C C . MET A 1 94 ? 3.731 5.779 6.351 1.00 82.88 94 MET A C 1
ATOM 706 O O . MET A 1 94 ? 4.035 4.807 5.667 1.00 82.88 94 MET A O 1
ATOM 710 N N . THR A 1 95 ? 3.952 5.795 7.668 1.00 87.56 95 THR A N 1
ATOM 711 C CA . THR A 1 95 ? 4.687 4.740 8.375 1.00 87.56 95 THR A CA 1
ATOM 712 C C . THR A 1 95 ? 3.925 4.259 9.599 1.00 87.56 95 THR A C 1
ATOM 714 O O . THR A 1 95 ? 3.760 4.985 10.583 1.00 87.56 95 THR A O 1
ATOM 717 N N . LEU A 1 96 ? 3.539 2.986 9.551 1.00 88.88 96 LEU A N 1
ATOM 718 C CA . LEU A 1 96 ? 2.993 2.238 10.673 1.00 88.88 96 LEU A CA 1
ATOM 719 C C . LEU A 1 96 ? 4.065 1.282 11.202 1.00 88.88 96 LEU A C 1
ATOM 721 O O . LEU A 1 96 ? 4.561 0.431 10.463 1.00 88.88 96 LEU A O 1
ATOM 725 N N . LEU A 1 97 ? 4.408 1.407 12.480 1.00 91.62 97 LEU A N 1
ATOM 726 C CA . LEU A 1 97 ? 5.240 0.427 13.168 1.00 91.62 97 LEU A CA 1
ATOM 727 C C . LEU A 1 97 ? 4.331 -0.655 13.733 1.00 91.62 97 LEU A C 1
ATOM 729 O O . LEU A 1 97 ? 3.418 -0.352 14.492 1.00 91.62 97 LEU A O 1
ATOM 733 N N . SER A 1 98 ? 4.562 -1.906 13.357 1.00 90.75 98 SER A N 1
ATOM 734 C CA . SER A 1 98 ? 3.815 -3.034 13.911 1.00 90.75 98 SER A CA 1
ATOM 735 C C . SER A 1 98 ? 4.181 -3.258 15.387 1.00 90.75 98 SER A C 1
ATOM 737 O O . SER A 1 98 ? 5.269 -2.893 15.828 1.00 90.75 98 SER A O 1
ATOM 739 N N . ALA A 1 99 ? 3.266 -3.824 16.175 1.00 90.56 99 ALA A N 1
ATOM 740 C CA . ALA A 1 99 ? 3.405 -3.968 17.627 1.00 90.56 99 ALA A CA 1
ATOM 741 C C . ALA A 1 99 ? 4.551 -4.904 18.054 1.00 90.56 99 ALA A C 1
ATOM 743 O O . ALA A 1 99 ? 5.016 -4.832 19.189 1.00 90.56 99 ALA A O 1
ATOM 744 N N . ASP A 1 100 ? 4.998 -5.777 17.155 1.00 90.31 100 ASP A N 1
ATOM 745 C CA . ASP A 1 100 ? 6.191 -6.615 17.301 1.00 90.31 100 ASP A CA 1
ATOM 746 C C . ASP A 1 100 ? 7.501 -5.820 17.159 1.00 90.31 100 ASP A C 1
ATOM 748 O O . ASP A 1 100 ? 8.559 -6.281 17.589 1.00 90.31 100 ASP A O 1
ATOM 752 N N . ASN A 1 101 ? 7.447 -4.604 16.611 1.00 89.31 101 ASN A N 1
ATOM 753 C CA . ASN A 1 101 ? 8.585 -3.701 16.561 1.00 89.31 101 ASN A CA 1
ATOM 754 C C . ASN A 1 101 ? 8.825 -3.066 17.941 1.00 89.31 101 ASN A C 1
ATOM 756 O O . ASN A 1 101 ? 7.961 -2.381 18.495 1.00 89.31 101 ASN A O 1
ATOM 760 N N . SER A 1 102 ? 10.041 -3.223 18.472 1.00 86.62 102 SER A N 1
ATOM 761 C CA . SER A 1 102 ? 10.447 -2.687 19.780 1.00 86.62 102 SER A CA 1
ATOM 762 C C . SER A 1 102 ? 10.328 -1.160 19.894 1.00 86.62 102 SER A C 1
ATOM 764 O O . SER A 1 102 ? 10.175 -0.634 20.998 1.00 86.62 102 SER A O 1
ATOM 766 N N . GLN A 1 103 ? 10.355 -0.441 18.770 1.00 86.75 103 GLN A N 1
ATOM 767 C CA . GLN A 1 103 ? 10.184 1.009 18.710 1.00 86.75 103 GLN A CA 1
ATOM 768 C C . GLN A 1 103 ? 8.707 1.434 18.714 1.00 86.75 103 GLN A C 1
ATOM 770 O O . GLN A 1 103 ? 8.421 2.587 19.028 1.00 86.75 103 GLN A O 1
ATOM 775 N N . SER A 1 104 ? 7.756 0.534 18.428 1.00 86.50 104 SER A N 1
ATOM 776 C CA . SER A 1 104 ? 6.322 0.865 18.346 1.00 86.50 104 SER A CA 1
ATOM 777 C C . SER A 1 104 ? 5.800 1.465 19.653 1.00 86.50 104 SER A C 1
ATOM 779 O O . SER A 1 104 ? 5.161 2.515 19.639 1.00 86.50 104 SER A O 1
ATOM 781 N N . ALA A 1 105 ? 6.124 0.847 20.792 1.00 81.00 105 ALA A N 1
ATOM 782 C CA . ALA A 1 105 ? 5.686 1.311 22.111 1.00 81.00 105 ALA A CA 1
ATOM 783 C C . ALA A 1 105 ? 6.338 2.640 22.541 1.00 81.00 105 ALA A C 1
ATOM 785 O O . ALA A 1 105 ? 5.821 3.322 23.422 1.00 81.00 105 ALA A O 1
ATOM 786 N N . GLN A 1 106 ? 7.465 3.016 21.927 1.00 86.31 106 GLN A N 1
ATOM 787 C CA . GLN A 1 106 ? 8.159 4.276 22.209 1.00 86.31 106 GLN A CA 1
ATOM 788 C C . GLN A 1 106 ? 7.544 5.455 21.447 1.00 86.31 106 GLN A C 1
ATOM 790 O O . GLN A 1 106 ? 7.633 6.588 21.908 1.00 86.31 106 GLN A O 1
ATOM 795 N N . GLN A 1 107 ? 6.924 5.196 20.291 1.00 85.31 107 GLN A N 1
ATOM 796 C CA . GLN A 1 107 ? 6.314 6.232 19.451 1.00 85.31 107 GLN A CA 1
ATOM 797 C C . GLN A 1 107 ? 4.894 6.613 19.897 1.00 85.31 107 GLN A C 1
ATOM 799 O O . GLN A 1 107 ? 4.387 7.658 19.500 1.00 85.31 107 GLN A O 1
ATOM 804 N N . GLY A 1 108 ? 4.231 5.783 20.708 1.00 83.69 108 GLY A N 1
ATOM 805 C CA . GLY A 1 108 ? 2.845 6.007 21.115 1.00 83.69 108 GLY A CA 1
ATOM 806 C C . GLY A 1 108 ? 2.110 4.727 21.501 1.00 83.69 108 GLY A C 1
ATOM 807 O O . GLY A 1 108 ? 2.698 3.648 21.598 1.00 83.69 108 GLY A O 1
ATOM 808 N N . SER A 1 109 ? 0.802 4.855 21.731 1.00 86.38 109 SER A N 1
ATOM 809 C CA . SER A 1 109 ? -0.052 3.722 22.081 1.00 86.38 109 SER A CA 1
ATOM 810 C C . SER A 1 109 ? -0.293 2.809 20.880 1.00 86.38 109 SER A C 1
ATOM 812 O O . SER A 1 109 ? -0.626 3.261 19.785 1.00 86.38 109 SER A O 1
ATOM 814 N N . VAL A 1 110 ? -0.169 1.503 21.119 1.00 88.88 110 VAL A N 1
ATOM 815 C CA . VAL A 1 110 ? -0.501 0.479 20.129 1.00 88.88 110 VAL A CA 1
ATOM 816 C C . VAL A 1 110 ? -2.015 0.447 19.927 1.00 88.88 110 VAL A C 1
ATOM 818 O O . VAL A 1 110 ? -2.773 0.225 20.874 1.00 88.88 110 VAL A O 1
ATOM 821 N N . GLN A 1 111 ? -2.449 0.628 18.685 1.00 88.38 111 GLN A N 1
ATOM 822 C CA . GLN A 1 111 ? -3.849 0.636 18.264 1.00 88.38 111 GLN A CA 1
ATOM 823 C C . GLN A 1 111 ? -4.091 -0.432 17.195 1.00 88.38 111 GLN A C 1
ATOM 825 O O . GLN A 1 111 ? -3.144 -0.983 16.627 1.00 88.38 111 GLN A O 1
ATOM 830 N N . LEU A 1 112 ? -5.360 -0.776 16.974 1.00 90.44 112 LEU A N 1
ATOM 831 C CA . LEU A 1 112 ? -5.766 -1.735 15.951 1.00 90.44 112 LEU A CA 1
ATOM 832 C C . LEU A 1 112 ? -6.087 -0.984 14.658 1.00 90.44 112 LEU A C 1
ATOM 834 O O . LEU A 1 112 ? -6.950 -0.112 14.641 1.00 90.44 112 LEU A O 1
ATOM 838 N N . TYR A 1 113 ? -5.421 -1.367 13.576 1.00 89.31 113 TYR A N 1
ATOM 839 C CA . TYR A 1 113 ? -5.607 -0.783 12.258 1.00 89.31 113 TYR A CA 1
ATOM 840 C C . TYR A 1 113 ? -6.083 -1.836 11.258 1.00 89.31 113 TYR A C 1
ATOM 842 O O . TYR A 1 113 ? -5.658 -2.994 11.287 1.00 89.31 113 TYR A O 1
ATOM 850 N N . SER A 1 114 ? -6.932 -1.410 10.328 1.00 89.81 114 SER A N 1
ATOM 851 C CA . SER A 1 114 ? -7.234 -2.137 9.101 1.00 89.81 114 SER A CA 1
ATOM 852 C C . SER A 1 114 ? -6.270 -1.681 8.011 1.00 89.81 114 SER A C 1
ATOM 854 O O . SER A 1 114 ? -6.282 -0.511 7.635 1.00 89.81 114 SER A O 1
ATOM 856 N N . LEU A 1 115 ? -5.473 -2.592 7.461 1.00 90.38 115 LEU A N 1
ATOM 857 C CA . LEU A 1 115 ? -4.763 -2.348 6.211 1.00 90.38 115 LEU A CA 1
ATOM 858 C C . LEU A 1 115 ? -5.659 -2.781 5.066 1.00 90.38 115 LEU A C 1
ATOM 860 O O . LEU A 1 115 ? -6.241 -3.867 5.089 1.00 90.38 115 LEU A O 1
ATOM 864 N N . ARG A 1 116 ? -5.760 -1.925 4.064 1.00 90.25 116 ARG A N 1
ATOM 865 C CA . ARG A 1 116 ? -6.509 -2.187 2.843 1.00 90.25 116 ARG A CA 1
ATOM 866 C C . ARG A 1 116 ? -5.581 -1.973 1.670 1.00 90.25 116 ARG A C 1
ATOM 868 O O . ARG A 1 116 ? -4.951 -0.922 1.590 1.00 90.25 116 ARG A O 1
ATOM 875 N N . THR A 1 117 ? -5.474 -2.964 0.800 1.00 90.75 117 THR A N 1
ATOM 876 C CA . THR A 1 117 ? -4.553 -2.932 -0.331 1.00 90.75 117 THR A CA 1
ATOM 877 C C . THR A 1 117 ? -5.325 -3.013 -1.635 1.00 90.75 117 THR A C 1
ATOM 879 O O . THR A 1 117 ? -6.163 -3.895 -1.808 1.00 90.75 117 THR A O 1
ATOM 882 N N . TRP A 1 118 ? -5.007 -2.104 -2.551 1.00 90.31 118 TRP A N 1
ATOM 883 C CA . TRP A 1 118 ? -5.519 -2.060 -3.916 1.00 90.31 118 TRP A CA 1
ATOM 884 C C . TRP A 1 118 ? -4.392 -2.331 -4.901 1.00 90.31 118 TRP A C 1
ATOM 886 O O . TRP A 1 118 ? -3.288 -1.817 -4.726 1.00 90.31 118 TRP A O 1
ATOM 896 N N . HIS A 1 119 ? -4.696 -3.063 -5.961 1.00 88.88 119 HIS A N 1
ATOM 897 C CA . HIS A 1 119 ? -3.815 -3.390 -7.065 1.00 88.88 119 HIS A CA 1
ATOM 898 C C . HIS A 1 119 ? -4.393 -2.822 -8.364 1.00 88.88 119 HIS A C 1
ATOM 900 O O . HIS A 1 119 ? -5.576 -2.968 -8.685 1.00 88.88 119 HIS A O 1
ATOM 906 N N . ARG A 1 120 ? -3.541 -2.155 -9.141 1.00 83.69 120 ARG A N 1
ATOM 907 C CA . ARG A 1 120 ? -3.860 -1.636 -10.477 1.00 83.69 120 ARG A CA 1
ATOM 908 C C . ARG A 1 120 ? -2.681 -1.926 -11.397 1.00 83.69 120 ARG A C 1
ATOM 910 O O . ARG A 1 120 ? -1.690 -1.197 -11.388 1.00 83.69 120 ARG A O 1
ATOM 917 N N . GLY A 1 121 ? -2.786 -3.003 -12.177 1.00 81.06 121 GLY A N 1
ATOM 918 C CA . GLY A 1 121 ? -1.667 -3.499 -12.982 1.00 81.06 121 GLY A CA 1
ATOM 919 C C . GLY A 1 121 ? -0.472 -3.837 -12.089 1.00 81.06 121 GLY A C 1
ATOM 920 O O . GLY A 1 121 ? -0.624 -4.569 -11.117 1.00 81.06 121 GLY A O 1
ATOM 921 N N . ASP A 1 122 ? 0.684 -3.237 -12.372 1.00 80.38 122 ASP A N 1
ATOM 922 C CA . ASP A 1 122 ? 1.931 -3.471 -11.626 1.00 80.38 122 ASP A CA 1
ATOM 923 C C . ASP A 1 122 ? 2.074 -2.612 -10.353 1.00 80.38 122 ASP A C 1
ATOM 925 O O . ASP A 1 122 ? 3.118 -2.620 -9.697 1.00 80.38 122 ASP A O 1
ATOM 929 N N . ARG A 1 123 ? 1.054 -1.818 -10.002 1.00 79.88 123 ARG A N 1
ATOM 930 C CA . ARG A 1 123 ? 1.078 -0.913 -8.843 1.00 79.88 123 ARG A CA 1
ATOM 931 C C . ARG A 1 123 ? 0.174 -1.426 -7.737 1.00 79.88 123 ARG A C 1
ATOM 933 O O . ARG A 1 123 ? -0.920 -1.920 -8.003 1.00 79.88 123 ARG A O 1
ATOM 940 N N . HIS A 1 124 ? 0.616 -1.241 -6.498 1.00 86.44 124 HIS A N 1
ATOM 941 C CA . HIS A 1 124 ? -0.187 -1.493 -5.312 1.00 86.44 124 HIS A CA 1
ATOM 942 C C . HIS A 1 124 ? -0.147 -0.287 -4.375 1.00 86.44 124 HIS A C 1
ATOM 944 O O . HIS A 1 124 ? 0.866 0.407 -4.282 1.00 86.44 124 HIS A O 1
ATOM 950 N N . ALA A 1 125 ? -1.252 -0.044 -3.682 1.00 87.12 125 ALA A N 1
ATOM 951 C CA . ALA A 1 125 ? -1.361 0.976 -2.652 1.00 87.12 125 ALA A CA 1
ATOM 952 C C . ALA A 1 125 ? -1.984 0.357 -1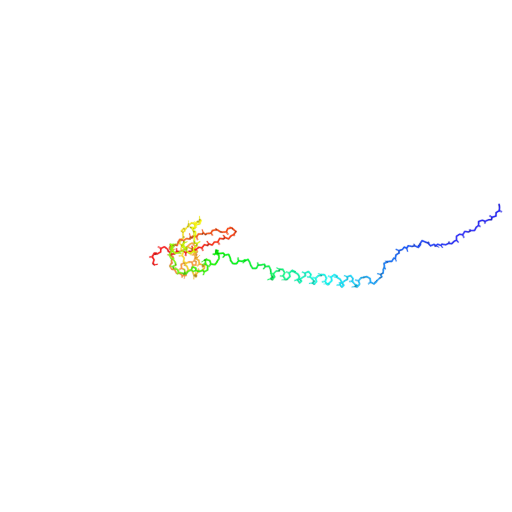.410 1.00 87.12 125 ALA A C 1
ATOM 954 O O . ALA A 1 125 ? -3.008 -0.316 -1.512 1.00 87.12 125 ALA A O 1
ATOM 955 N N . THR A 1 126 ? -1.377 0.604 -0.252 1.00 88.50 126 THR A N 1
ATOM 956 C CA . THR A 1 126 ? -1.899 0.154 1.037 1.00 88.50 126 THR A CA 1
ATOM 957 C C . THR A 1 126 ? -2.266 1.361 1.877 1.00 88.50 126 THR A C 1
ATOM 959 O O . THR A 1 126 ? -1.422 2.212 2.152 1.00 88.50 126 THR A O 1
ATOM 962 N N . VAL A 1 127 ? -3.523 1.416 2.301 1.00 87.94 127 VAL A N 1
ATOM 963 C CA . VAL A 1 127 ? -4.055 2.460 3.174 1.00 87.94 127 VAL A CA 1
ATOM 964 C C . VAL A 1 127 ? -4.304 1.848 4.540 1.00 87.94 127 VAL A C 1
ATOM 966 O O . VAL A 1 127 ? -4.918 0.786 4.659 1.00 87.94 127 VAL A O 1
ATOM 969 N N . VAL A 1 128 ? -3.806 2.525 5.567 1.00 88.81 128 VAL A N 1
ATOM 970 C CA . VAL A 1 128 ? -3.982 2.145 6.966 1.00 88.81 128 VAL A CA 1
ATOM 971 C C . VAL A 1 128 ? -5.122 2.977 7.540 1.00 88.81 128 VAL A C 1
ATOM 973 O O . VAL A 1 128 ? -5.069 4.204 7.499 1.00 88.81 128 VAL A O 1
ATOM 976 N N . ILE A 1 129 ? -6.145 2.311 8.067 1.00 87.81 129 ILE A N 1
ATOM 977 C CA . 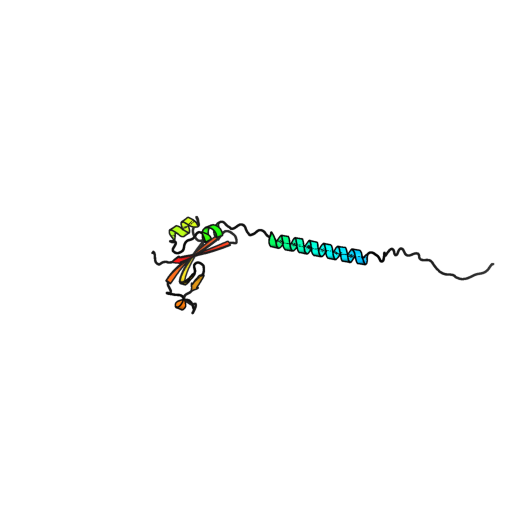ILE A 1 129 ? -7.332 2.947 8.644 1.00 87.81 129 ILE A CA 1
ATOM 978 C C . ILE A 1 129 ? -7.448 2.531 10.104 1.00 87.81 129 ILE A C 1
ATOM 980 O O . ILE A 1 129 ? -7.402 1.342 10.421 1.00 87.81 129 ILE A O 1
ATOM 984 N N . ASP A 1 130 ? -7.572 3.513 10.988 1.00 85.88 130 ASP A N 1
ATOM 985 C CA . ASP A 1 130 ? -7.821 3.278 12.407 1.00 85.88 130 ASP A CA 1
ATOM 986 C C . ASP A 1 130 ? -9.211 2.644 12.593 1.00 85.88 130 ASP A C 1
ATOM 988 O O . ASP A 1 130 ? -10.193 3.111 12.017 1.00 85.88 130 ASP A O 1
ATOM 992 N N . GLN A 1 131 ? -9.298 1.563 13.372 1.00 77.31 131 GLN A N 1
ATOM 993 C CA . GLN A 1 131 ? -10.577 0.927 13.707 1.00 77.31 131 GLN A CA 1
ATOM 994 C C . GLN A 1 131 ? -11.272 1.562 14.918 1.00 77.31 131 GLN A C 1
ATOM 996 O O . GLN A 1 131 ? -12.283 1.045 15.387 1.00 77.31 131 GLN A O 1
ATOM 1001 N N . SER A 1 132 ? -10.752 2.675 15.432 1.00 67.44 132 SER A N 1
ATOM 1002 C CA . SER A 1 132 ? -11.344 3.395 16.562 1.00 67.44 132 SER A CA 1
ATOM 1003 C C . SER A 1 132 ? -12.706 4.043 16.274 1.00 67.44 132 SER A C 1
ATOM 1005 O O . SER A 1 132 ? -13.277 4.599 17.208 1.00 67.44 132 SER A O 1
ATOM 1007 N N . ASP A 1 133 ? -13.226 3.987 15.037 1.00 52.34 133 ASP A N 1
ATOM 1008 C CA . ASP A 1 133 ? -14.540 4.532 14.629 1.00 52.34 133 ASP A CA 1
ATOM 1009 C C . ASP A 1 133 ? -14.809 5.960 15.164 1.00 52.34 133 ASP A C 1
ATOM 1011 O O . ASP A 1 133 ? -15.931 6.312 15.534 1.00 52.34 133 ASP A O 1
ATOM 1015 N N . LYS A 1 134 ? -13.762 6.794 15.233 1.00 47.66 134 LYS A N 1
ATOM 1016 C CA . LYS A 1 134 ? -13.879 8.212 15.594 1.00 47.66 134 LYS A CA 1
ATOM 1017 C C . LYS A 1 134 ? -14.106 9.093 14.380 1.00 47.66 134 LYS A C 1
ATOM 1019 O O . LYS A 1 134 ? -13.419 8.871 13.360 1.00 47.66 134 LYS A O 1
#

Organism: NCBI:txid122

Secondary structure (DSSP, 8-state):
-------------------TTHHHHHHHHHHHHHHHHHHHHHHHHHSS------HHHHHHHT--TT--HHHHHHHHSS--SEEEEEEEEEEETTEEEETTSTTHHHHS--EEEEEEEEEETTEEEEEEEESS--

Radius of gyration: 36.7 Å; chains: 1; bounding box: 92×34×100 Å

pLDDT: mean 76.1, std 16.1, range [37.19, 92.19]

Foldseek 3Di:
DDDDDDDDDDDPDDPPPPPPPVVVVVVVVVVVVVVVVVVVVVCCVVPVPPPPCDLQNVLLVPDDPQDDPVRSCVSNVHFFPDKDKFWFADQDQVDTGGPVDPCRVVSDDTFMWIWGWHDDPPDIDIHIHGPPND